Protein AF-A0A2D5UZ58-F1 (afdb_monomer_lite)

Sequence (65 aa):
MQLHSEEFQHLVKDWLDAPNTFLGTISAVFTHPLITHIRTRADTQIYSLTPQNRETTYRTLRSIL

Radius of gyration: 13.13 Å; chains: 1; bounding box: 27×23×30 Å

Secondary structure (DSSP, 8-state):
-GGG-HHHHHHHHHHHHSS--------SS---HHHHHHHH-TT-------TTTHHHHHHHHHHH-

Foldseek 3Di:
DCLPDPVSLVVVVVVVPDPDDDDDDDDPPDDDPSSVVQVPDPPDDDDDDDPVCPVVVVVVVVVVD

pLDDT: mean 88.26, std 6.42, range [56.88, 95.62]

Structure (mmCIF, N/CA/C/O backbone):
data_AF-A0A2D5UZ58-F1
#
_entry.id   AF-A0A2D5UZ58-F1
#
loop_
_atom_site.group_PDB
_atom_site.id
_atom_site.type_symbol
_atom_site.label_atom_id
_atom_site.label_alt_id
_atom_site.label_comp_id
_atom_site.label_asym_id
_atom_site.label_entity_id
_atom_site.label_seq_id
_atom_site.pdbx_PDB_ins_code
_atom_site.Cartn_x
_atom_site.Cartn_y
_atom_site.Cartn_z
_atom_site.occupancy
_atom_site.B_iso_or_equiv
_atom_site.auth_seq_id
_atom_site.auth_comp_id
_atom_site.auth_asym_id
_atom_site.auth_atom_id
_atom_site.pdbx_PDB_model_num
ATOM 1 N N . MET A 1 1 ? 12.852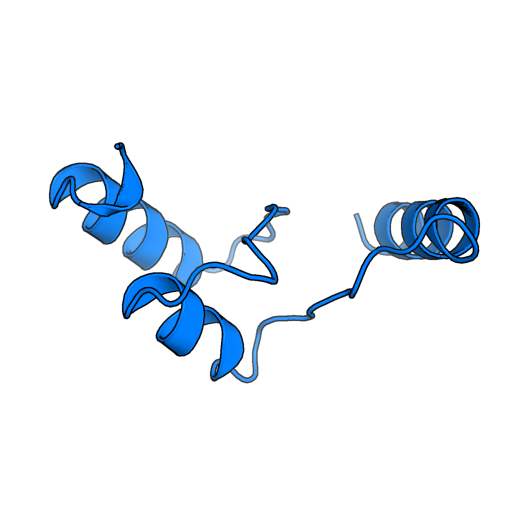 13.981 1.229 1.00 56.88 1 MET A N 1
ATOM 2 C CA . MET A 1 1 ? 12.922 15.013 2.288 1.00 56.88 1 MET A CA 1
ATOM 3 C C . MET A 1 1 ? 11.746 14.964 3.269 1.00 56.88 1 MET A C 1
ATOM 5 O O . MET A 1 1 ? 12.001 15.148 4.444 1.00 56.88 1 MET A O 1
ATOM 9 N N . GLN A 1 2 ? 10.507 14.639 2.865 1.00 67.56 2 GLN A N 1
ATOM 10 C CA . GLN A 1 2 ? 9.355 14.581 3.795 1.00 67.56 2 GLN A CA 1
ATOM 11 C C . GLN A 1 2 ? 9.316 13.365 4.740 1.00 67.56 2 GLN A C 1
ATOM 13 O O . GLN A 1 2 ? 8.763 13.469 5.824 1.00 67.56 2 GLN A O 1
ATOM 18 N N . LEU A 1 3 ? 9.949 12.236 4.393 1.00 68.94 3 LEU A N 1
ATOM 19 C CA . LEU A 1 3 ? 9.979 11.037 5.252 1.00 68.94 3 LEU A CA 1
ATOM 20 C C . LEU A 1 3 ? 10.669 11.253 6.612 1.00 68.94 3 LEU A C 1
ATOM 22 O O . LEU A 1 3 ? 10.429 10.479 7.530 1.00 68.94 3 LEU A O 1
ATOM 26 N N . HIS A 1 4 ? 11.490 12.298 6.753 1.00 75.50 4 HIS A N 1
ATOM 27 C CA . HIS A 1 4 ? 12.150 12.659 8.012 1.00 75.50 4 HIS A CA 1
ATOM 28 C C . HIS A 1 4 ? 11.360 13.677 8.847 1.00 75.50 4 HIS A C 1
ATOM 30 O O . HIS A 1 4 ? 11.781 13.988 9.954 1.00 75.50 4 HIS A O 1
ATOM 36 N N . SER A 1 5 ? 10.246 14.211 8.332 1.00 87.69 5 SER A N 1
ATOM 37 C CA . SER A 1 5 ? 9.375 15.093 9.112 1.00 87.69 5 SER A CA 1
ATOM 38 C C . SER A 1 5 ? 8.599 14.259 10.128 1.00 87.69 5 SER A C 1
ATOM 40 O O . SER A 1 5 ? 7.899 13.319 9.751 1.00 87.69 5 SER A O 1
ATOM 42 N N . GLU A 1 6 ? 8.715 14.607 11.409 1.00 86.81 6 GLU A N 1
ATOM 43 C CA . GLU A 1 6 ? 7.959 13.956 12.484 1.00 86.81 6 GLU A CA 1
ATOM 44 C C . GLU A 1 6 ? 6.448 14.121 12.291 1.00 86.81 6 GLU A C 1
ATOM 46 O O . GLU A 1 6 ? 5.699 13.161 12.447 1.00 86.81 6 GLU A O 1
ATOM 51 N N . GLU A 1 7 ? 6.003 15.304 11.863 1.00 88.31 7 GLU A N 1
ATOM 52 C CA . GLU A 1 7 ? 4.595 15.586 11.556 1.00 88.31 7 GLU A CA 1
ATOM 53 C C . GLU A 1 7 ? 4.067 14.647 10.468 1.00 88.31 7 GLU A C 1
ATOM 55 O O . GLU A 1 7 ? 2.985 14.076 10.597 1.00 88.31 7 GLU A O 1
ATOM 60 N N . PHE A 1 8 ? 4.859 14.432 9.414 1.00 88.31 8 PHE A N 1
ATOM 61 C CA . PHE A 1 8 ? 4.496 13.509 8.345 1.00 88.31 8 PHE A CA 1
ATOM 62 C C . PHE A 1 8 ? 4.433 12.061 8.843 1.00 88.31 8 PHE A C 1
ATOM 64 O O . PHE A 1 8 ? 3.499 11.335 8.505 1.00 88.31 8 PHE A O 1
ATOM 71 N N . GLN A 1 9 ? 5.403 11.631 9.654 1.00 87.50 9 GLN A N 1
ATOM 72 C CA . GLN A 1 9 ? 5.413 10.274 10.205 1.00 87.50 9 GLN A CA 1
ATOM 73 C C . GLN A 1 9 ? 4.212 10.020 11.125 1.00 87.50 9 GLN A C 1
ATOM 75 O O . GLN A 1 9 ? 3.596 8.959 11.019 1.00 87.50 9 GLN A O 1
ATOM 80 N N . HIS A 1 10 ? 3.855 10.985 11.977 1.00 89.12 10 HIS A N 1
ATOM 81 C CA . HIS A 1 10 ? 2.669 10.894 12.827 1.00 89.12 10 HIS A CA 1
ATOM 82 C C . HIS A 1 10 ? 1.389 10.835 12.001 1.00 89.12 10 HIS A C 1
ATOM 84 O O . HIS A 1 10 ? 0.601 9.914 12.181 1.00 89.12 10 HIS A O 1
ATOM 90 N N . LEU A 1 11 ? 1.227 11.730 11.024 1.00 88.62 11 LEU A N 1
ATOM 91 C CA . LEU A 1 11 ? 0.036 11.743 10.178 1.00 88.62 11 LEU A CA 1
ATOM 92 C C . LEU A 1 11 ? -0.139 10.428 9.409 1.00 88.62 11 LEU A C 1
ATOM 94 O O . LEU A 1 11 ? -1.246 9.899 9.342 1.00 88.62 11 LEU A O 1
ATOM 98 N N . VAL A 1 12 ? 0.942 9.873 8.851 1.00 88.25 12 VAL A N 1
ATOM 99 C CA . VAL A 1 12 ? 0.890 8.573 8.164 1.00 88.25 12 VAL A CA 1
ATOM 100 C C . VAL A 1 12 ? 0.511 7.455 9.131 1.00 88.25 12 VAL A C 1
ATOM 102 O O . VAL A 1 12 ? -0.259 6.576 8.756 1.00 88.25 12 VAL A O 1
ATOM 105 N N . LYS A 1 13 ? 1.022 7.479 10.364 1.00 87.00 13 LYS A N 1
ATOM 106 C CA . LYS A 1 13 ? 0.678 6.483 11.381 1.00 87.00 13 LYS A CA 1
ATOM 107 C C . LYS A 1 13 ? -0.796 6.568 11.784 1.00 87.00 13 LYS A C 1
ATOM 109 O O . LYS A 1 13 ? -1.470 5.546 11.777 1.00 87.00 13 LYS A O 1
ATOM 114 N N . ASP A 1 14 ? -1.305 7.768 12.040 1.00 90.50 14 ASP A N 1
ATOM 115 C CA . ASP A 1 14 ? -2.713 7.975 12.394 1.00 90.50 14 ASP A CA 1
ATOM 116 C C . ASP A 1 14 ? -3.644 7.509 11.264 1.00 90.50 14 ASP A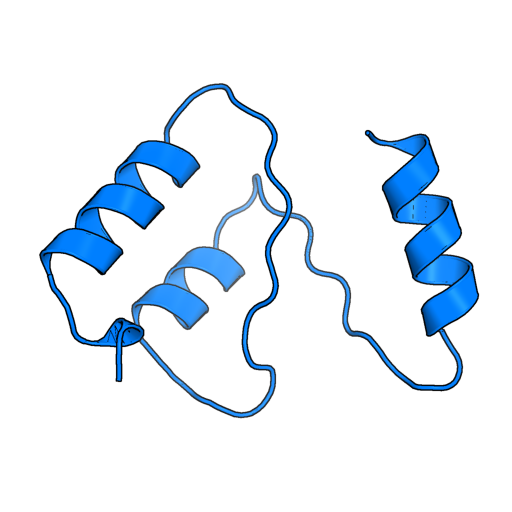 C 1
ATOM 118 O O . ASP A 1 14 ? -4.680 6.897 11.512 1.00 90.50 14 ASP A O 1
ATOM 122 N N . TRP A 1 15 ? -3.245 7.736 10.008 1.00 89.25 15 TRP A N 1
ATOM 123 C CA . TRP A 1 15 ? -3.966 7.231 8.839 1.00 89.25 15 TRP A CA 1
ATOM 124 C C . TRP A 1 15 ? -3.870 5.716 8.660 1.00 89.25 15 TRP A C 1
ATOM 126 O O . TRP A 1 15 ? -4.803 5.128 8.133 1.00 89.25 15 TRP A O 1
ATOM 136 N N . LEU A 1 16 ? -2.763 5.088 9.060 1.00 87.69 16 LEU A N 1
ATOM 137 C CA . LEU A 1 16 ? -2.603 3.632 9.022 1.00 87.69 16 LEU A CA 1
ATOM 138 C C . LEU A 1 16 ? -3.439 2.925 10.093 1.00 87.69 16 LEU A C 1
ATOM 140 O O . LEU A 1 16 ? -3.847 1.788 9.886 1.00 87.69 16 LEU A O 1
ATOM 144 N N . ASP A 1 17 ? -3.649 3.568 11.240 1.00 89.31 17 ASP A N 1
ATOM 145 C CA . ASP A 1 17 ? -4.363 2.982 12.379 1.00 89.31 17 ASP A CA 1
ATOM 146 C C . ASP A 1 17 ? -5.875 3.291 12.364 1.00 89.31 17 ASP A C 1
ATOM 148 O O . ASP A 1 17 ? -6.644 2.710 13.134 1.00 89.31 17 ASP A O 1
ATOM 152 N N . ALA A 1 18 ? -6.325 4.185 11.481 1.00 89.44 18 ALA A N 1
ATOM 153 C CA . ALA A 1 18 ? -7.736 4.495 11.294 1.00 89.44 18 ALA A CA 1
ATOM 154 C C . ALA A 1 18 ? -8.467 3.394 10.482 1.00 89.44 18 ALA A C 1
ATOM 156 O O . ALA A 1 18 ? -7.860 2.673 9.692 1.00 89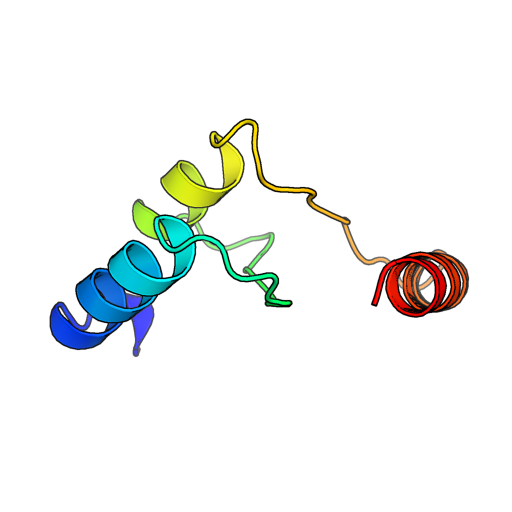.44 18 ALA A O 1
ATOM 157 N N . PRO A 1 19 ? -9.798 3.235 10.641 1.00 88.88 19 PRO A N 1
ATOM 158 C CA . PRO A 1 19 ? -10.596 2.248 9.904 1.00 88.88 19 PRO A CA 1
ATOM 159 C C . PRO A 1 19 ? -10.937 2.736 8.484 1.00 88.88 19 PRO A C 1
ATOM 161 O O . PRO A 1 19 ? -12.085 2.677 8.041 1.00 88.88 19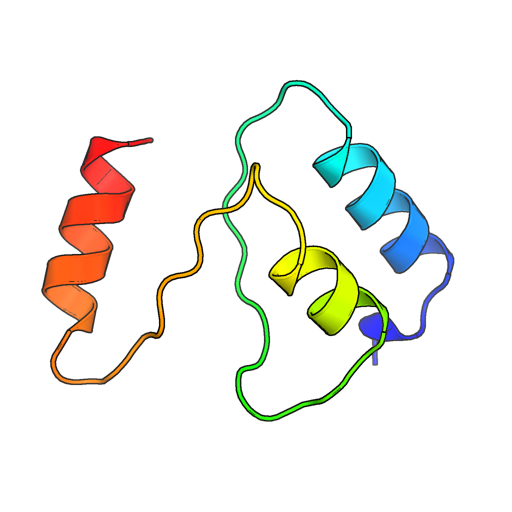 PRO A O 1
ATOM 164 N N . ASN A 1 20 ? -9.955 3.292 7.784 1.00 85.94 20 ASN A N 1
ATOM 165 C CA . ASN A 1 20 ? -10.076 3.867 6.452 1.00 85.94 20 ASN A CA 1
ATOM 166 C C . ASN A 1 20 ? -9.266 3.053 5.437 1.00 85.94 20 ASN A C 1
ATOM 168 O O . ASN A 1 20 ? -8.244 2.444 5.735 1.00 85.94 20 ASN A O 1
ATOM 172 N N . THR A 1 21 ? -9.728 3.065 4.192 1.00 85.88 21 THR A N 1
ATOM 173 C CA . THR A 1 21 ? -8.978 2.505 3.068 1.00 85.88 21 THR A CA 1
ATOM 174 C C . THR A 1 21 ? -8.226 3.632 2.382 1.00 85.88 21 THR A C 1
ATOM 176 O O . THR A 1 21 ? -8.816 4.653 2.027 1.00 85.88 21 THR A O 1
ATOM 179 N N . PHE A 1 22 ? -6.925 3.454 2.174 1.00 87.31 22 PHE A N 1
ATOM 180 C CA . PHE A 1 22 ? -6.116 4.400 1.417 1.00 87.31 22 PHE A CA 1
ATOM 181 C C . PHE A 1 22 ? -5.195 3.669 0.441 1.00 87.31 22 PHE A C 1
ATOM 183 O O . PHE A 1 22 ? -4.925 2.475 0.565 1.00 87.31 22 PHE A O 1
ATOM 190 N N . LEU A 1 23 ? -4.705 4.418 -0.545 1.00 89.62 23 LEU A N 1
ATOM 191 C CA . LEU A 1 23 ? -3.736 3.949 -1.524 1.00 89.62 23 LEU A CA 1
ATOM 192 C C . LEU A 1 23 ? -2.511 4.858 -1.475 1.00 89.62 23 LEU A C 1
ATOM 194 O O . LEU A 1 23 ? -2.636 6.081 -1.463 1.00 89.62 23 LEU A O 1
ATOM 198 N N . GLY A 1 24 ? -1.322 4.261 -1.471 1.00 89.06 24 GLY A N 1
ATOM 199 C CA . GLY A 1 24 ? -0.068 5.001 -1.430 1.00 89.06 24 GLY A CA 1
ATOM 200 C C . GLY A 1 24 ? 1.048 4.293 -2.181 1.00 89.06 24 GLY A C 1
ATOM 201 O O . GLY A 1 24 ? 1.003 3.088 -2.426 1.00 89.06 24 GLY A O 1
ATOM 202 N N . THR A 1 25 ? 2.076 5.057 -2.537 1.00 90.88 25 THR A N 1
ATOM 203 C CA . THR A 1 25 ? 3.299 4.536 -3.151 1.00 90.88 25 THR A CA 1
ATOM 204 C C . THR A 1 25 ? 4.454 4.643 -2.169 1.00 90.88 25 THR A C 1
ATOM 206 O O . THR A 1 25 ? 4.731 5.724 -1.651 1.00 90.88 25 THR A O 1
ATOM 209 N N . ILE A 1 26 ? 5.167 3.540 -1.957 1.00 90.62 26 ILE A N 1
ATOM 210 C CA . ILE A 1 26 ? 6.395 3.500 -1.158 1.00 90.62 26 ILE A CA 1
ATOM 211 C C . ILE A 1 26 ? 7.584 3.151 -2.049 1.00 90.62 26 ILE A C 1
ATOM 213 O O . ILE A 1 26 ? 7.448 2.440 -3.044 1.00 90.62 26 ILE A O 1
ATOM 217 N N . SER A 1 27 ? 8.768 3.641 -1.686 1.00 89.50 27 SER A N 1
ATOM 218 C CA . SER A 1 27 ? 9.983 3.310 -2.428 1.00 89.50 27 SER A CA 1
ATOM 219 C C . SER A 1 27 ? 10.320 1.821 -2.296 1.00 89.50 27 SER A C 1
ATOM 221 O O . SER A 1 27 ? 10.235 1.229 -1.214 1.00 89.50 27 SER A O 1
ATOM 223 N N . ALA A 1 28 ? 10.722 1.215 -3.413 1.00 87.62 28 ALA A N 1
ATOM 224 C CA . ALA A 1 28 ? 11.245 -0.147 -3.447 1.00 87.62 28 ALA A CA 1
ATOM 225 C C . ALA A 1 28 ? 12.731 -0.220 -3.066 1.00 87.62 28 ALA A C 1
ATOM 227 O O . ALA A 1 28 ? 13.176 -1.247 -2.568 1.00 87.62 28 ALA A O 1
ATOM 228 N N . VAL A 1 29 ? 13.483 0.860 -3.299 1.00 87.62 29 VAL A N 1
ATOM 229 C CA . VAL A 1 29 ? 14.953 0.888 -3.187 1.00 87.62 29 VAL A CA 1
ATOM 230 C C . VAL A 1 29 ? 15.455 1.634 -1.955 1.00 87.62 29 VAL A C 1
ATOM 232 O O . VAL A 1 29 ? 16.593 1.443 -1.543 1.00 87.62 29 VAL A O 1
ATOM 235 N N . PHE A 1 30 ? 14.628 2.503 -1.373 1.00 86.00 30 PHE A N 1
ATOM 236 C CA . PHE A 1 30 ? 15.015 3.306 -0.219 1.00 86.00 30 PHE A CA 1
ATOM 237 C C . PHE A 1 30 ? 14.572 2.638 1.080 1.00 86.00 30 PHE A C 1
ATOM 239 O O . PHE A 1 30 ? 13.386 2.362 1.276 1.00 86.00 30 PHE A O 1
ATOM 246 N N . THR A 1 31 ? 15.527 2.436 1.982 1.00 84.50 31 THR A N 1
ATOM 247 C CA . THR A 1 31 ? 15.276 1.883 3.311 1.00 84.50 31 THR A CA 1
ATOM 248 C C . THR A 1 31 ? 14.967 3.014 4.286 1.00 84.50 31 THR A C 1
ATOM 250 O O . THR A 1 31 ? 15.776 3.918 4.477 1.00 84.50 31 THR A O 1
ATOM 253 N N . HIS A 1 32 ? 13.799 2.959 4.925 1.00 88.50 32 HIS A N 1
ATOM 254 C CA . HIS A 1 32 ? 13.394 3.901 5.968 1.00 88.50 32 HIS A CA 1
ATOM 255 C C . HIS A 1 32 ? 12.584 3.166 7.039 1.00 88.50 32 HIS A C 1
ATOM 257 O O . HIS A 1 32 ? 11.748 2.344 6.655 1.00 88.50 32 HIS A O 1
ATOM 263 N N . PRO A 1 33 ? 12.736 3.479 8.342 1.00 89.62 33 PRO A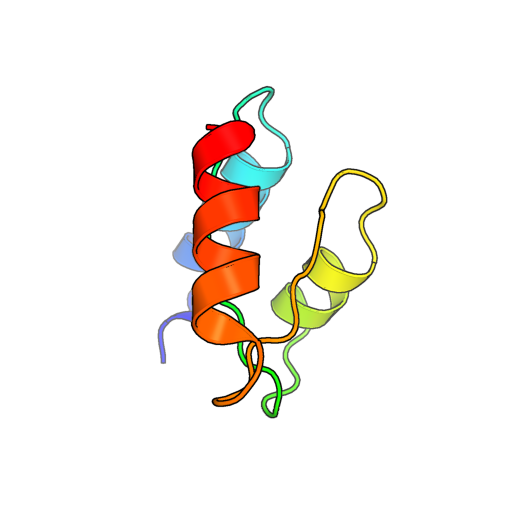 N 1
ATOM 264 C CA . PRO A 1 33 ? 11.981 2.816 9.408 1.00 89.62 33 PRO A CA 1
ATOM 265 C C . PRO A 1 33 ? 10.466 2.799 9.169 1.00 89.62 33 PRO A C 1
ATOM 267 O O . PRO A 1 33 ? 9.846 1.749 9.292 1.00 89.62 33 PRO A O 1
ATOM 270 N N . LEU A 1 34 ? 9.885 3.920 8.719 1.00 88.62 34 LEU A N 1
ATOM 271 C CA . LEU A 1 34 ? 8.460 3.999 8.358 1.00 88.62 34 LEU A CA 1
ATOM 272 C C . LEU A 1 34 ? 8.075 3.027 7.226 1.00 88.62 34 LEU A C 1
ATOM 274 O O . LEU A 1 34 ? 7.049 2.363 7.305 1.00 88.62 34 LEU A O 1
ATOM 278 N N . ILE A 1 35 ? 8.901 2.916 6.181 1.00 89.75 35 ILE A N 1
ATOM 279 C CA . ILE A 1 35 ? 8.639 2.014 5.047 1.00 89.75 35 ILE A CA 1
ATOM 280 C C . ILE A 1 35 ? 8.734 0.558 5.507 1.00 89.75 35 ILE A C 1
ATOM 282 O O . ILE A 1 35 ? 7.892 -0.258 5.136 1.00 89.75 35 ILE A O 1
ATOM 286 N N . THR A 1 36 ? 9.739 0.233 6.324 1.00 90.38 36 THR A N 1
ATOM 287 C CA . THR A 1 36 ? 9.887 -1.098 6.922 1.00 90.38 36 THR A CA 1
ATOM 288 C C . THR A 1 36 ? 8.685 -1.434 7.798 1.00 90.38 36 THR A C 1
ATOM 290 O O . THR A 1 36 ? 8.134 -2.520 7.662 1.00 90.38 36 THR A O 1
ATOM 293 N N . HIS A 1 37 ? 8.228 -0.491 8.626 1.00 90.38 37 HIS A N 1
ATOM 294 C CA . HIS A 1 37 ? 7.042 -0.665 9.456 1.00 90.38 37 HIS A CA 1
ATOM 295 C C . HIS A 1 37 ? 5.804 -0.973 8.607 1.00 90.38 37 HIS A C 1
ATOM 297 O O . HIS A 1 37 ? 5.177 -2.007 8.826 1.00 90.38 37 HIS A O 1
ATOM 303 N N . ILE A 1 38 ? 5.514 -0.156 7.584 1.00 90.06 38 ILE A N 1
ATOM 304 C CA . ILE A 1 38 ? 4.389 -0.379 6.658 1.00 90.06 38 ILE A CA 1
ATOM 305 C C . ILE A 1 38 ? 4.468 -1.777 6.029 1.00 90.06 38 ILE A C 1
ATOM 307 O O . ILE A 1 38 ? 3.479 -2.497 6.022 1.00 90.06 38 ILE A O 1
ATOM 311 N N . ARG A 1 39 ? 5.655 -2.206 5.576 1.00 90.12 39 ARG A N 1
ATOM 312 C CA . ARG A 1 39 ? 5.872 -3.534 4.967 1.00 90.12 39 ARG A CA 1
ATOM 313 C C . ARG A 1 39 ? 5.591 -4.714 5.891 1.00 90.12 39 ARG A C 1
ATOM 315 O O . ARG A 1 39 ? 5.326 -5.803 5.395 1.00 90.12 39 ARG A O 1
ATOM 322 N N . THR A 1 40 ? 5.694 -4.521 7.202 1.00 90.56 40 THR A N 1
ATOM 323 C CA . THR A 1 40 ? 5.478 -5.586 8.193 1.00 90.56 40 THR A CA 1
ATOM 324 C C . THR A 1 40 ? 4.035 -5.696 8.673 1.00 90.56 40 THR A C 1
ATOM 326 O O . THR A 1 40 ? 3.720 -6.631 9.408 1.00 90.56 40 THR A O 1
ATOM 329 N N . ARG A 1 41 ? 3.152 -4.766 8.292 1.00 90.56 41 ARG A N 1
ATOM 330 C CA . ARG A 1 41 ? 1.769 -4.786 8.768 1.00 90.56 41 ARG A CA 1
ATOM 331 C C . ARG A 1 41 ? 0.924 -5.811 8.009 1.00 90.56 41 ARG A C 1
ATOM 333 O O . ARG A 1 41 ? 0.934 -5.844 6.781 1.00 90.56 41 ARG A O 1
ATOM 340 N N . ALA A 1 42 ? 0.152 -6.607 8.749 1.00 89.94 42 ALA A N 1
ATOM 341 C CA . ALA A 1 42 ? -0.698 -7.667 8.197 1.00 89.94 42 ALA A CA 1
ATOM 342 C C . ALA A 1 42 ? -1.961 -7.148 7.484 1.00 89.94 42 ALA A C 1
ATOM 344 O O . ALA A 1 42 ? -2.564 -7.874 6.700 1.00 89.94 42 ALA A O 1
ATOM 345 N N . ASP A 1 43 ? -2.355 -5.905 7.756 1.00 90.31 43 ASP A N 1
ATOM 346 C CA . ASP A 1 43 ? -3.523 -5.229 7.181 1.00 90.31 43 ASP A CA 1
ATOM 347 C C . ASP A 1 43 ? -3.206 -4.471 5.881 1.00 90.31 43 ASP A C 1
ATOM 349 O O . ASP A 1 43 ? -4.099 -3.890 5.268 1.00 90.31 43 ASP A O 1
ATOM 353 N N . THR A 1 44 ? -1.949 -4.489 5.427 1.00 90.12 44 THR A N 1
ATOM 354 C CA . THR A 1 44 ? -1.533 -3.811 4.195 1.00 90.12 44 THR A CA 1
ATOM 355 C C . THR A 1 44 ? -1.316 -4.796 3.055 1.00 90.12 44 THR A C 1
ATOM 357 O O . THR A 1 44 ? -0.769 -5.884 3.235 1.00 90.12 44 THR A O 1
ATOM 360 N N . GLN A 1 45 ? -1.696 -4.390 1.842 1.00 91.38 45 GLN A N 1
ATOM 361 C CA . GLN A 1 45 ? -1.398 -5.138 0.627 1.00 91.38 45 GLN A CA 1
ATOM 362 C C . GLN A 1 45 ? -0.396 -4.370 -0.232 1.00 91.38 45 GLN A C 1
ATOM 364 O O . GLN A 1 45 ? -0.637 -3.233 -0.636 1.00 91.38 45 GLN A O 1
ATOM 369 N N . ILE A 1 46 ? 0.743 -5.002 -0.518 1.00 91.94 46 ILE A N 1
ATOM 370 C CA . ILE A 1 46 ? 1.845 -4.376 -1.249 1.00 91.94 46 ILE A CA 1
ATOM 371 C C . ILE A 1 46 ? 1.951 -4.982 -2.639 1.00 91.94 46 ILE A C 1
ATOM 373 O O . ILE A 1 46 ? 2.149 -6.185 -2.801 1.00 91.94 46 ILE A O 1
ATOM 377 N N . TYR A 1 47 ? 1.886 -4.114 -3.644 1.00 91.88 47 TYR A N 1
ATOM 378 C CA . TYR A 1 47 ? 2.051 -4.477 -5.042 1.00 91.88 47 TYR A CA 1
ATOM 379 C C . TYR A 1 47 ? 3.381 -3.938 -5.569 1.00 91.88 47 TYR A C 1
ATOM 381 O O . TYR A 1 47 ? 3.593 -2.727 -5.649 1.00 91.88 47 TYR A O 1
ATOM 389 N N . SER A 1 48 ? 4.284 -4.839 -5.954 1.00 92.62 48 SER A N 1
ATOM 390 C CA . SER A 1 48 ? 5.531 -4.466 -6.627 1.00 92.62 48 SER A CA 1
ATOM 391 C C . SER A 1 48 ? 5.254 -4.141 -8.092 1.00 92.62 48 SER A C 1
ATOM 393 O O . SER A 1 48 ? 5.012 -5.040 -8.897 1.00 92.62 48 SER A O 1
ATOM 395 N N . LEU A 1 49 ? 5.298 -2.855 -8.440 1.00 91.69 49 LEU A N 1
ATOM 396 C CA . LEU A 1 49 ? 5.067 -2.387 -9.804 1.00 91.69 49 LEU A CA 1
ATOM 397 C C . LEU A 1 49 ? 6.298 -2.610 -10.690 1.00 91.69 49 LEU A C 1
ATOM 399 O O . LEU A 1 49 ? 7.403 -2.170 -10.377 1.00 91.69 49 LEU A O 1
ATOM 403 N N . THR A 1 50 ? 6.077 -3.248 -11.833 1.00 92.81 50 THR A N 1
ATOM 404 C CA . THR A 1 50 ? 7.035 -3.411 -12.927 1.00 92.81 50 THR A CA 1
ATOM 405 C C . THR A 1 50 ? 6.399 -2.943 -14.239 1.00 92.81 50 THR A C 1
ATOM 407 O O . THR A 1 50 ? 5.168 -2.890 -14.353 1.00 92.81 50 THR A O 1
ATOM 410 N N . PRO A 1 51 ? 7.194 -2.623 -15.277 1.00 93.94 51 PRO A N 1
ATOM 411 C CA . PRO A 1 51 ? 6.644 -2.267 -16.585 1.00 93.94 51 PRO A CA 1
ATOM 412 C C . PRO A 1 51 ? 5.681 -3.321 -17.151 1.00 93.94 51 PRO A C 1
ATOM 414 O O . PRO A 1 51 ? 4.713 -2.970 -17.822 1.00 93.94 51 PRO A O 1
ATOM 417 N N . GLN A 1 52 ? 5.921 -4.600 -16.850 1.00 95.62 52 GLN A N 1
ATOM 418 C CA . GLN A 1 52 ? 5.157 -5.735 -17.364 1.00 95.62 52 GLN A CA 1
ATOM 419 C C . GLN A 1 52 ? 3.827 -5.944 -16.632 1.00 95.62 52 GLN A C 1
ATOM 421 O O . GLN A 1 52 ? 2.875 -6.424 -17.239 1.00 95.62 52 GLN A O 1
ATOM 426 N N . ASN A 1 53 ? 3.738 -5.591 -15.345 1.00 93.62 53 ASN A N 1
ATOM 427 C CA . ASN A 1 53 ? 2.557 -5.875 -14.522 1.00 93.62 53 ASN A CA 1
ATOM 428 C C . ASN A 1 53 ? 1.703 -4.638 -14.1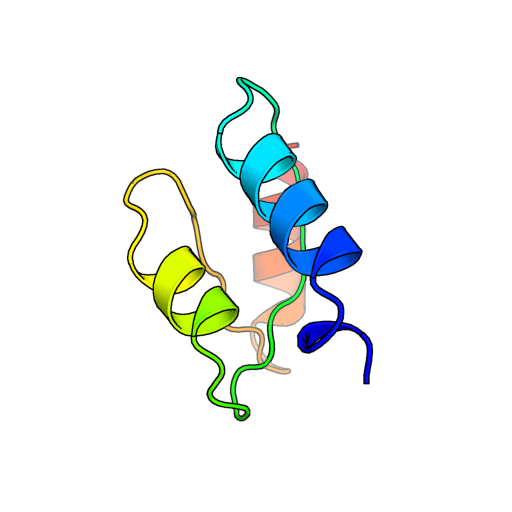91 1.00 93.62 53 ASN A C 1
ATOM 430 O O . ASN A 1 53 ? 0.694 -4.772 -13.495 1.00 93.62 53 ASN A O 1
ATOM 434 N N . ARG A 1 54 ? 2.082 -3.446 -14.676 1.00 93.06 54 ARG A N 1
ATOM 435 C CA . ARG A 1 54 ? 1.402 -2.181 -14.346 1.00 93.06 54 ARG A CA 1
ATOM 436 C C . ARG A 1 54 ? -0.092 -2.189 -14.680 1.00 93.06 54 ARG A C 1
ATOM 438 O O . ARG A 1 54 ? -0.899 -1.752 -13.871 1.00 93.06 54 ARG A O 1
ATOM 445 N N . GLU A 1 55 ? -0.456 -2.723 -15.847 1.00 95.00 55 GLU A N 1
ATOM 446 C CA . GLU A 1 55 ? -1.841 -2.741 -16.336 1.00 95.00 55 GLU A CA 1
ATOM 447 C C . GLU A 1 55 ? -2.693 -3.710 -15.514 1.00 95.00 55 GLU A C 1
ATOM 449 O O . GLU A 1 55 ? -3.797 -3.380 -15.087 1.00 95.00 55 GLU A O 1
ATOM 454 N N . THR A 1 56 ? -2.151 -4.894 -15.225 1.00 94.50 56 THR A N 1
ATOM 455 C CA . THR A 1 56 ? -2.814 -5.889 -14.379 1.00 94.50 56 THR A CA 1
ATOM 456 C C . THR A 1 56 ? -3.005 -5.356 -12.964 1.00 94.50 56 THR A C 1
ATOM 458 O O . THR A 1 56 ? -4.110 -5.414 -12.436 1.00 94.50 56 THR A O 1
ATOM 461 N N . THR A 1 57 ? -1.960 -4.766 -12.376 1.00 93.06 57 THR A N 1
ATOM 462 C CA . THR A 1 57 ? -2.025 -4.176 -11.031 1.00 93.06 57 THR A CA 1
ATOM 463 C C . THR A 1 57 ? -3.049 -3.046 -10.970 1.00 93.06 57 THR A C 1
ATOM 465 O O . THR A 1 57 ? -3.836 -2.991 -10.030 1.00 93.06 57 THR A O 1
ATOM 468 N N . TYR A 1 58 ? -3.101 -2.182 -11.989 1.00 92.69 58 TYR A N 1
ATOM 469 C CA . TYR A 1 58 ? -4.103 -1.121 -12.075 1.00 92.69 58 TYR A CA 1
ATOM 470 C C . TYR A 1 58 ? -5.535 -1.676 -12.057 1.00 92.69 58 TYR A C 1
ATOM 472 O O . TYR A 1 58 ? -6.374 -1.191 -11.299 1.00 92.69 58 TYR A O 1
ATOM 480 N N . ARG A 1 59 ? -5.812 -2.723 -12.844 1.00 94.19 59 ARG A N 1
ATOM 481 C CA . ARG A 1 59 ? -7.134 -3.371 -12.870 1.00 94.19 59 ARG A CA 1
ATOM 482 C C . ARG A 1 59 ? -7.496 -3.996 -11.526 1.00 94.19 59 ARG A C 1
ATOM 484 O O . ARG A 1 59 ? -8.631 -3.835 -11.088 1.00 94.19 59 ARG A O 1
ATOM 491 N N . THR A 1 60 ? -6.543 -4.651 -10.863 1.00 91.88 60 THR A N 1
ATOM 492 C CA . THR A 1 60 ? -6.743 -5.212 -9.520 1.00 91.88 60 THR A CA 1
ATOM 493 C C . THR A 1 60 ? -7.089 -4.119 -8.514 1.00 91.88 60 THR A C 1
ATOM 495 O O . THR A 1 60 ? -8.112 -4.218 -7.843 1.00 91.88 60 THR A O 1
ATOM 498 N N . LEU A 1 61 ? -6.301 -3.041 -8.455 1.00 90.81 61 LEU A N 1
ATOM 499 C CA . LEU A 1 61 ? -6.544 -1.933 -7.526 1.00 90.81 61 LEU A CA 1
ATOM 500 C C . LEU A 1 61 ? -7.907 -1.272 -7.768 1.00 90.81 61 LEU A C 1
ATOM 502 O O . LEU A 1 61 ? -8.632 -1.002 -6.818 1.00 90.81 61 LEU A O 1
ATOM 506 N N . ARG A 1 62 ? -8.291 -1.084 -9.036 1.00 90.31 62 ARG A N 1
ATOM 507 C CA . ARG A 1 62 ? -9.595 -0.520 -9.412 1.00 90.31 62 ARG A CA 1
ATOM 508 C C . ARG A 1 62 ? -10.786 -1.407 -9.032 1.00 90.31 62 ARG A C 1
ATOM 510 O O . ARG A 1 62 ? -11.896 -0.908 -8.957 1.00 90.31 62 ARG A O 1
ATOM 517 N N . SER A 1 63 ? -10.587 -2.710 -8.855 1.00 88.50 63 SER A N 1
ATOM 518 C CA . SER A 1 63 ? -11.665 -3.619 -8.438 1.00 88.50 63 SER A CA 1
ATOM 519 C C . SER A 1 63 ? -11.904 -3.639 -6.925 1.00 88.50 63 SER A C 1
ATOM 521 O O . SER A 1 63 ? -12.939 -4.131 -6.487 1.00 88.50 63 SER A O 1
ATOM 523 N N . ILE A 1 64 ? -10.940 -3.141 -6.143 1.00 83.94 64 ILE A N 1
ATOM 524 C CA . ILE A 1 64 ? -10.950 -3.155 -4.673 1.00 83.94 64 ILE A CA 1
ATOM 525 C C . ILE A 1 64 ? -11.449 -1.815 -4.108 1.00 83.94 64 ILE A C 1
ATOM 527 O O . ILE A 1 64 ? -12.034 -1.794 -3.027 1.00 83.94 64 ILE A O 1
ATOM 531 N N . LEU A 1 65 ? -11.195 -0.719 -4.833 1.00 74.38 65 LEU A N 1
ATOM 532 C CA . LEU A 1 65 ? -11.595 0.655 -4.507 1.00 74.38 65 LEU A CA 1
ATOM 533 C C . LEU A 1 65 ? -12.920 1.024 -5.180 1.00 74.38 65 LEU A C 1
ATOM 535 O O . LEU A 1 65 ? -13.740 1.686 -4.511 1.00 74.38 65 LEU A O 1
#